Protein AF-A0A959P3D0-F1 (afdb_monomer)

Secondary structure (DSSP, 8-state):
--SSSSSSSSSHHHHHHHHHHHHHHHHHHHHHHHHHHHHHHHHHHHT--TTSPPSBS-TT-EEEESS-EEEEES--EEEEETTEEEEEEETTSHHHHHHTT-BTT-EEEETTEEEEEEEE-

pLDDT: mean 82.21, std 15.2, range [41.09, 95.0]

Nearest PDB structures (foldseek):
  4wqt-assembly3_Z  TM=6.869E-01  e=2.656E-02  Thermus thermophilus HB8
  8b5r-assembly1_P  TM=2.148E-01  e=8.770E+00  Homo sapiens

Solvent-accessible surface area (backbone atoms only — not comparable to full-atom values): 6973 Å² total; per-residue (Å²): 143,88,87,83,87,82,79,76,83,75,60,63,76,54,54,54,51,54,53,51,51,50,51,52,50,52,52,49,52,50,51,52,51,53,49,54,50,52,51,51,53,49,58,57,53,73,70,44,61,84,84,57,79,32,76,40,36,42,82,57,17,36,36,32,35,81,83,51,35,35,31,26,52,56,73,75,41,80,44,77,56,96,88,42,67,34,36,27,33,23,62,85,36,76,69,38,55,62,42,51,74,40,41,71,75,40,69,40,74,58,97,90,42,79,41,40,31,74,40,59,57

Foldseek 3Di:
DPPDPPPPPPPPVVVCVVVVVVVVVVVVVVVVVVVVVVVVLVVQVVPQDQPDFDQALDANKFWDWPVAIEHATDQPAWDQDPNHTYGDHHCPDPVNVQRGGDGQQDWGDDPNDIIGTHDMD

Sequence (121 aa):
MLDAVQSESKSTAGDKHETGRAMIHLEQEKLQKQLAEAQSILAELEQINPEHKLETAQKGAVVQTNRATFYIAVGLGKVNLNGTDIFVVSSQSPIAKQMLGKRLGESFNMNGTEYAITSIQ

Mean predicted aligned error: 11.02 Å

Radius of gyration: 25.44 Å; Cα contacts (8 Å, |Δi|>4): 166; chains: 1; bounding box: 48×46×76 Å

Structure (mmCIF, N/CA/C/O backbone):
data_AF-A0A959P3D0-F1
#
_entry.id   AF-A0A959P3D0-F1
#
loop_
_atom_site.group_PDB
_atom_site.id
_atom_site.type_symbol
_atom_site.label_atom_id
_atom_site.label_alt_id
_atom_site.label_comp_id
_atom_site.label_asym_id
_atom_site.label_entity_id
_atom_site.label_seq_id
_atom_site.pdbx_PDB_ins_code
_atom_site.Cartn_x
_atom_site.Cartn_y
_atom_site.Cartn_z
_atom_site.occupancy
_atom_site.B_iso_or_equiv
_atom_site.auth_seq_id
_atom_site.auth_comp_id
_atom_site.auth_asym_id
_atom_site.auth_atom_id
_atom_site.pdbx_PDB_model_num
ATOM 1 N N . MET A 1 1 ? 28.313 30.029 -59.219 1.00 45.28 1 MET A N 1
ATOM 2 C CA . MET A 1 1 ? 27.316 28.948 -59.367 1.00 45.28 1 MET A CA 1
ATOM 3 C C . MET A 1 1 ? 28.085 27.671 -59.664 1.00 45.28 1 MET A C 1
ATOM 5 O O . MET A 1 1 ? 28.260 27.399 -60.836 1.00 45.28 1 MET A O 1
ATOM 9 N N . LEU A 1 2 ? 28.653 27.003 -58.644 1.00 44.06 2 LEU A N 1
ATOM 10 C CA . LEU A 1 2 ? 29.226 25.637 -58.710 1.00 44.06 2 LEU A CA 1
ATOM 11 C C . LEU A 1 2 ? 29.885 25.202 -57.375 1.00 44.06 2 LEU A C 1
ATOM 13 O O . LEU A 1 2 ? 30.918 24.566 -57.399 1.00 44.06 2 LEU A O 1
ATOM 17 N N . ASP A 1 3 ? 29.306 25.497 -56.203 1.00 41.09 3 ASP A N 1
ATOM 18 C CA . ASP A 1 3 ? 29.881 25.016 -54.922 1.00 41.09 3 ASP A CA 1
ATOM 19 C C . ASP A 1 3 ? 28.803 24.714 -53.866 1.00 41.09 3 ASP A C 1
ATOM 21 O O . ASP A 1 3 ? 28.869 25.177 -52.732 1.00 41.09 3 ASP A O 1
ATOM 25 N N . ALA A 1 4 ? 27.745 23.979 -54.233 1.00 49.03 4 ALA A N 1
ATOM 26 C CA . ALA A 1 4 ? 26.712 23.594 -53.257 1.00 49.03 4 ALA A CA 1
ATOM 27 C C . ALA A 1 4 ? 25.983 22.266 -53.538 1.00 49.03 4 ALA A C 1
ATOM 29 O O . ALA A 1 4 ? 24.975 21.997 -52.902 1.00 49.03 4 ALA A O 1
ATOM 30 N N . VAL A 1 5 ? 26.442 21.425 -54.476 1.00 48.91 5 VAL A N 1
ATOM 31 C CA . VAL A 1 5 ? 25.683 20.212 -54.883 1.00 48.91 5 VAL A CA 1
ATOM 32 C C . VAL A 1 5 ? 26.514 18.926 -54.790 1.00 48.91 5 VAL A C 1
ATOM 34 O O . VAL A 1 5 ? 26.215 17.931 -55.436 1.00 48.91 5 VAL A O 1
ATOM 37 N N . GLN A 1 6 ? 27.571 18.902 -53.973 1.00 44.69 6 GLN A N 1
ATOM 38 C CA . GLN A 1 6 ? 28.367 17.676 -53.790 1.00 44.69 6 GLN A CA 1
ATOM 39 C C . GLN A 1 6 ? 28.553 17.251 -52.327 1.00 44.69 6 GLN A C 1
ATOM 41 O O . GLN A 1 6 ? 29.164 16.219 -52.053 1.00 44.69 6 GLN A O 1
ATO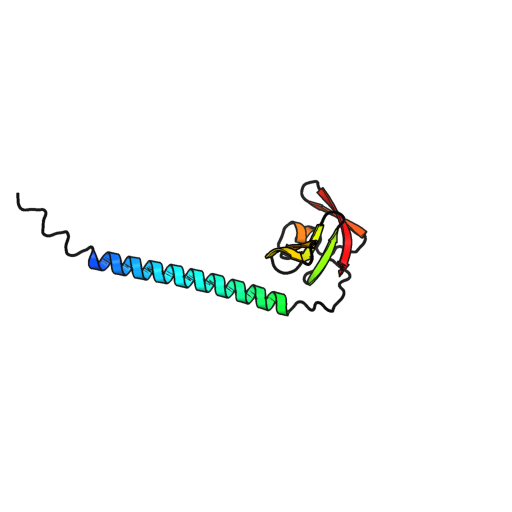M 46 N N . SER A 1 7 ? 27.934 17.983 -51.396 1.00 41.31 7 SER A N 1
ATOM 47 C CA . SER A 1 7 ? 28.087 17.793 -49.947 1.00 41.31 7 SER A CA 1
ATOM 48 C C . SER A 1 7 ? 26.813 17.316 -49.241 1.00 41.31 7 SER A C 1
ATOM 50 O O . SER A 1 7 ? 26.779 17.305 -48.020 1.00 41.31 7 SER A O 1
ATOM 52 N N . GLU A 1 8 ? 25.764 16.917 -49.967 1.00 45.66 8 GLU A N 1
ATOM 53 C CA . GLU A 1 8 ? 24.511 16.418 -49.360 1.00 45.66 8 GLU A CA 1
ATOM 54 C C . GLU A 1 8 ? 24.261 14.917 -49.576 1.00 45.66 8 GLU A C 1
ATOM 56 O O . GLU A 1 8 ? 23.280 14.373 -49.080 1.00 45.66 8 GLU A O 1
ATOM 61 N N . SER A 1 9 ? 25.165 14.194 -50.246 1.00 44.53 9 SER A N 1
ATOM 62 C CA . SER A 1 9 ? 24.969 12.758 -50.521 1.00 44.53 9 SER A CA 1
ATOM 63 C C . SER A 1 9 ? 25.834 11.810 -49.680 1.00 44.53 9 SER A C 1
ATOM 65 O O . SER A 1 9 ? 25.727 10.601 -49.860 1.00 44.53 9 SER A O 1
ATOM 67 N N . LYS A 1 10 ? 26.684 12.307 -48.763 1.00 47.38 10 LYS A N 1
ATOM 68 C CA . LYS A 1 10 ? 27.604 11.445 -47.984 1.00 47.38 10 LYS A CA 1
ATOM 69 C C . LYS A 1 10 ? 27.364 11.354 -46.475 1.00 47.38 10 LYS A C 1
ATOM 71 O O . LYS A 1 10 ? 27.823 10.381 -45.890 1.00 47.38 10 LYS A O 1
ATOM 76 N N . SER A 1 11 ? 26.620 12.272 -45.855 1.00 45.69 11 SER A N 1
ATOM 77 C CA . SER A 1 11 ? 26.434 12.256 -44.388 1.00 45.69 11 SER A CA 1
ATOM 78 C C . SER A 1 11 ? 25.041 11.846 -43.907 1.00 45.69 11 SER A C 1
ATOM 80 O O . SER A 1 11 ? 24.890 11.516 -42.740 1.00 45.69 11 SER A O 1
ATOM 82 N N . THR A 1 12 ? 24.022 11.785 -44.770 1.00 49.78 12 THR A N 1
ATOM 83 C CA . THR A 1 12 ? 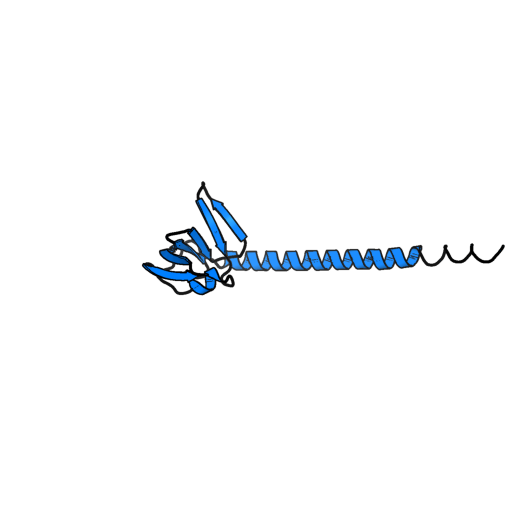22.633 11.545 -44.314 1.00 49.78 12 THR A CA 1
ATOM 84 C C . THR A 1 12 ? 22.284 10.055 -44.179 1.00 49.78 12 THR A C 1
ATOM 86 O O . THR A 1 12 ? 21.418 9.682 -43.389 1.00 49.78 12 THR A O 1
ATOM 89 N N . ALA A 1 13 ? 22.989 9.185 -44.912 1.00 50.94 13 ALA A N 1
ATOM 90 C CA . ALA A 1 13 ? 22.783 7.737 -44.874 1.00 50.94 13 ALA A CA 1
ATOM 91 C C . ALA A 1 13 ? 23.541 7.041 -43.725 1.00 50.94 13 ALA A C 1
ATOM 93 O O . ALA A 1 13 ? 23.126 5.972 -43.303 1.00 50.94 13 ALA A O 1
ATOM 94 N N . GLY A 1 14 ? 24.621 7.627 -43.193 1.00 51.75 14 GLY A N 1
ATOM 95 C CA . GLY A 1 14 ? 25.332 7.092 -42.018 1.00 51.75 14 GLY A CA 1
ATOM 96 C C . GLY A 1 14 ? 24.688 7.534 -40.700 1.00 51.75 14 GLY A C 1
ATOM 97 O O . GLY A 1 14 ? 24.337 6.704 -39.863 1.00 51.75 14 GLY A O 1
ATOM 98 N N . ASP A 1 15 ? 24.404 8.834 -40.585 1.00 54.47 15 ASP A N 1
ATOM 99 C CA . ASP A 1 15 ? 23.873 9.473 -39.372 1.00 54.47 15 ASP A CA 1
ATOM 100 C C . ASP A 1 15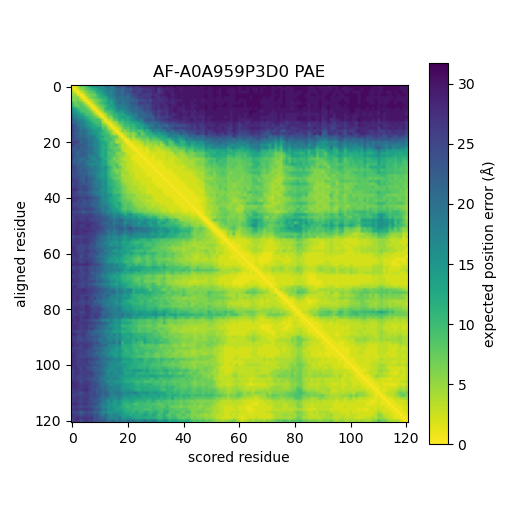 ? 22.451 8.991 -39.010 1.00 54.47 15 ASP A C 1
ATOM 102 O O . ASP A 1 15 ? 22.121 8.750 -37.845 1.00 54.47 15 ASP A O 1
ATOM 106 N N . LYS A 1 16 ? 21.618 8.702 -40.022 1.00 54.28 16 LYS A N 1
ATOM 107 C CA . LYS A 1 16 ? 20.277 8.121 -39.832 1.00 54.28 16 LYS A CA 1
ATOM 108 C C . LYS A 1 16 ? 20.317 6.679 -39.308 1.00 54.28 16 LYS A C 1
ATOM 110 O O . LYS A 1 16 ? 19.418 6.270 -38.572 1.00 54.28 16 LYS A O 1
ATOM 115 N N . HIS A 1 17 ? 21.340 5.906 -39.677 1.00 55.78 17 HIS A N 1
ATOM 116 C CA . HIS A 1 17 ? 21.497 4.521 -39.228 1.00 55.78 17 HIS A CA 1
ATOM 117 C C . HIS A 1 17 ? 22.091 4.451 -37.817 1.00 55.78 17 HIS A C 1
ATOM 119 O O . HIS A 1 17 ? 21.629 3.640 -37.015 1.00 55.78 17 HIS A O 1
ATOM 125 N N . GLU A 1 18 ? 23.043 5.319 -37.472 1.00 61.19 18 GLU A N 1
ATOM 126 C CA . GLU A 1 18 ? 23.577 5.414 -36.105 1.00 61.19 18 GLU A CA 1
ATOM 127 C C . GLU A 1 18 ? 22.523 5.927 -35.114 1.00 61.19 18 GLU A C 1
ATOM 129 O O . GLU A 1 18 ? 22.309 5.301 -34.074 1.00 61.19 18 GLU A O 1
ATOM 134 N N . THR A 1 19 ? 21.762 6.964 -35.479 1.00 65.38 19 THR A N 1
ATOM 135 C CA . THR A 1 19 ? 20.664 7.492 -34.648 1.00 65.38 19 THR A CA 1
ATOM 136 C C . THR A 1 19 ? 19.510 6.491 -34.514 1.00 65.38 19 THR A C 1
ATOM 138 O O . THR A 1 19 ? 18.947 6.322 -33.432 1.00 65.38 19 THR A O 1
ATOM 141 N N . GLY A 1 20 ? 19.173 5.766 -35.589 1.00 67.38 20 GLY A N 1
ATOM 142 C CA . GLY A 1 20 ? 18.159 4.706 -35.562 1.00 67.38 20 GLY A CA 1
ATOM 143 C C . GLY A 1 20 ? 18.555 3.518 -34.680 1.00 67.38 20 GLY A C 1
ATOM 144 O O . GLY A 1 20 ? 17.737 3.031 -33.902 1.00 67.38 20 GLY A O 1
ATOM 145 N N . ARG A 1 21 ? 19.822 3.082 -34.734 1.00 75.69 21 ARG A N 1
ATOM 146 C CA . ARG A 1 21 ? 20.342 2.031 -33.841 1.00 75.69 21 ARG A CA 1
ATOM 147 C C . ARG A 1 21 ? 20.376 2.497 -32.386 1.00 75.69 21 ARG A C 1
ATOM 149 O O . ARG A 1 21 ? 19.993 1.724 -31.514 1.00 75.69 21 ARG A O 1
ATOM 156 N N . ALA A 1 22 ? 20.769 3.745 -32.126 1.00 77.56 22 ALA A N 1
ATOM 157 C CA . ALA A 1 22 ? 20.757 4.321 -30.781 1.00 77.56 22 ALA A CA 1
ATOM 158 C C . ALA A 1 22 ? 19.336 4.396 -30.192 1.00 77.56 22 ALA A C 1
ATOM 160 O O . ALA A 1 22 ? 19.136 4.028 -29.037 1.00 77.56 22 ALA A O 1
ATOM 161 N N . MET A 1 23 ? 18.331 4.784 -30.987 1.00 76.56 23 MET A N 1
ATOM 162 C CA . MET A 1 23 ? 16.928 4.780 -30.552 1.00 76.56 23 MET A CA 1
ATOM 163 C C . MET A 1 23 ? 16.395 3.370 -30.264 1.00 76.56 23 MET A C 1
ATOM 165 O O . MET A 1 23 ? 15.693 3.184 -29.273 1.00 76.56 23 MET A O 1
ATOM 169 N N . ILE A 1 24 ? 16.751 2.367 -31.077 1.00 83.19 24 ILE A N 1
ATOM 170 C CA . ILE A 1 24 ? 16.381 0.964 -30.813 1.00 83.19 24 ILE A CA 1
ATOM 171 C C . IL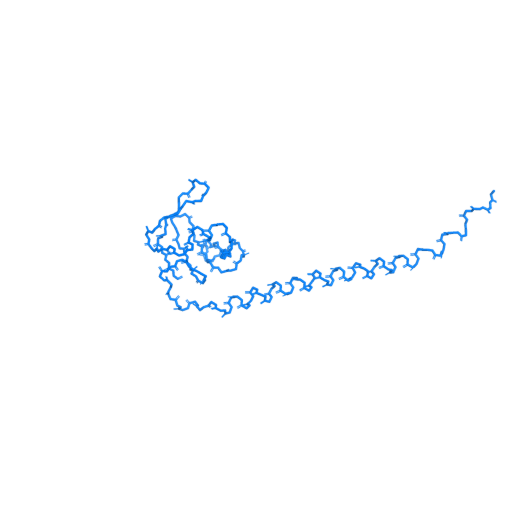E A 1 24 ? 17.028 0.467 -29.516 1.00 83.19 24 ILE A C 1
ATOM 173 O O . ILE A 1 24 ? 16.353 -0.179 -28.720 1.00 83.19 24 ILE A O 1
ATOM 177 N N . HIS A 1 25 ? 18.303 0.789 -29.276 1.00 84.31 25 HIS A N 1
ATOM 178 C CA . HIS A 1 25 ? 18.982 0.453 -28.022 1.00 84.31 25 HIS A CA 1
ATOM 179 C C . HIS A 1 25 ? 18.303 1.107 -26.810 1.00 84.31 25 HIS A C 1
ATOM 181 O O . HIS A 1 25 ? 18.032 0.412 -25.837 1.00 84.31 25 HIS A O 1
ATOM 187 N N . LEU A 1 26 ? 17.945 2.392 -26.893 1.00 86.94 26 LEU A N 1
ATOM 188 C CA . LEU A 1 26 ? 17.223 3.094 -25.826 1.00 86.94 26 LEU A CA 1
ATOM 189 C C . LEU A 1 26 ? 15.848 2.477 -25.546 1.00 86.94 26 LEU A C 1
ATOM 191 O O . LEU A 1 26 ? 15.480 2.289 -24.384 1.00 86.94 26 LEU A O 1
ATOM 195 N N . GLU A 1 27 ? 15.087 2.136 -26.589 1.00 87.62 27 GLU A N 1
ATOM 196 C CA . GLU A 1 27 ? 13.789 1.480 -26.410 1.00 87.62 27 GLU A CA 1
ATOM 197 C C . GLU A 1 27 ? 13.968 0.068 -25.837 1.00 87.62 27 GLU A C 1
ATOM 199 O O . GLU A 1 27 ? 13.216 -0.335 -24.952 1.00 87.62 27 GLU A O 1
ATOM 204 N N . GLN A 1 28 ? 15.007 -0.662 -26.251 1.00 90.25 28 GLN A N 1
ATOM 205 C CA . GLN A 1 28 ? 15.349 -1.962 -25.678 1.00 90.25 28 GLN A CA 1
ATOM 206 C C . GLN A 1 28 ? 15.727 -1.847 -24.193 1.00 90.25 28 GLN A C 1
ATOM 208 O O . GLN A 1 28 ? 15.222 -2.624 -23.387 1.00 90.25 28 GLN A O 1
ATOM 213 N N . GLU A 1 29 ? 16.552 -0.872 -23.804 1.00 91.31 29 GLU A N 1
ATOM 214 C CA . GLU A 1 29 ? 16.901 -0.612 -22.400 1.00 91.31 29 GLU A CA 1
ATOM 215 C C . GLU A 1 29 ? 15.668 -0.241 -21.568 1.00 91.31 29 GLU A C 1
ATOM 217 O O . GLU A 1 29 ? 15.508 -0.692 -20.433 1.00 91.31 29 GLU A O 1
ATOM 222 N N . LYS A 1 30 ? 14.762 0.563 -22.128 1.00 91.62 30 LYS A N 1
ATOM 223 C CA . LYS A 1 30 ? 13.498 0.932 -21.484 1.00 91.62 30 LYS A CA 1
ATOM 224 C C . LYS A 1 30 ? 12.591 -0.283 -21.284 1.00 91.62 30 LYS A C 1
ATOM 226 O O . LYS A 1 30 ? 12.070 -0.466 -20.185 1.00 91.62 30 LYS A O 1
ATOM 231 N N . LEU A 1 31 ? 12.441 -1.130 -22.302 1.00 91.00 31 LEU A N 1
ATOM 232 C CA . LEU A 1 31 ? 11.673 -2.375 -22.209 1.00 91.00 31 LEU A CA 1
ATOM 233 C C . LEU A 1 31 ? 12.295 -3.342 -21.195 1.00 91.00 31 LEU A C 1
ATOM 235 O O . LEU A 1 31 ? 11.577 -3.943 -20.402 1.00 91.00 31 LEU A O 1
ATOM 239 N N . GLN A 1 32 ? 13.625 -3.454 -21.165 1.00 92.88 32 GLN A N 1
ATOM 240 C CA . GLN A 1 32 ? 14.340 -4.256 -20.170 1.00 92.88 32 GLN A CA 1
ATOM 241 C C . GLN A 1 32 ? 14.102 -3.747 -18.745 1.00 92.88 32 GLN A C 1
ATOM 243 O O . GLN A 1 32 ? 13.853 -4.553 -17.851 1.00 92.88 32 GLN A O 1
ATOM 248 N N . LYS A 1 33 ? 14.119 -2.425 -18.529 1.00 92.00 33 LYS A N 1
ATOM 249 C CA . LYS A 1 33 ? 13.792 -1.825 -17.225 1.00 92.00 33 LYS A CA 1
ATOM 250 C C . LYS A 1 33 ? 12.360 -2.135 -16.800 1.00 92.00 33 LYS A C 1
ATOM 252 O O . LYS A 1 33 ? 12.152 -2.572 -15.674 1.00 92.00 33 LYS A O 1
ATOM 257 N N . GLN A 1 34 ? 11.393 -1.971 -17.702 1.00 88.31 34 GLN A N 1
ATOM 258 C CA . GLN A 1 34 ? 9.991 -2.293 -17.421 1.00 88.31 34 GLN A CA 1
ATOM 259 C C . GLN A 1 34 ? 9.793 -3.779 -17.103 1.00 88.31 34 GLN A C 1
ATOM 261 O O . GLN A 1 34 ? 9.066 -4.116 -16.172 1.00 88.31 34 GLN A O 1
ATOM 266 N N . LEU A 1 35 ? 10.466 -4.670 -17.837 1.00 90.50 35 LEU A N 1
ATOM 267 C CA . LEU A 1 35 ? 10.420 -6.107 -17.581 1.00 90.50 35 LEU A CA 1
ATOM 268 C C . LEU A 1 35 ? 11.000 -6.451 -16.204 1.00 90.50 35 LEU A C 1
ATOM 270 O O . LEU A 1 35 ? 10.375 -7.197 -15.455 1.00 90.50 35 LEU A O 1
ATOM 274 N N . ALA A 1 36 ? 12.161 -5.891 -15.859 1.00 90.88 36 ALA A N 1
ATOM 275 C CA . ALA A 1 36 ? 12.791 -6.111 -14.560 1.00 90.88 36 ALA A CA 1
ATOM 276 C C . ALA A 1 36 ? 11.910 -5.605 -13.404 1.00 90.88 36 ALA A C 1
ATOM 278 O O . ALA A 1 36 ? 11.783 -6.273 -12.378 1.00 90.88 36 ALA A O 1
ATOM 279 N N . GLU A 1 37 ? 11.258 -4.453 -13.579 1.00 87.12 37 GLU A N 1
ATOM 280 C CA . GLU A 1 37 ? 10.312 -3.912 -12.601 1.00 87.12 37 GLU A CA 1
ATOM 281 C C . GLU A 1 37 ? 9.089 -4.825 -12.436 1.00 87.12 37 GLU A C 1
ATOM 283 O O . GLU A 1 37 ? 8.735 -5.180 -11.312 1.00 87.12 37 GLU A O 1
ATOM 288 N N . ALA A 1 38 ? 8.501 -5.293 -13.540 1.00 84.94 38 ALA A N 1
ATOM 289 C CA . ALA A 1 38 ? 7.376 -6.226 -13.512 1.00 84.94 38 ALA A CA 1
ATOM 290 C C . ALA A 1 38 ? 7.737 -7.564 -12.842 1.00 84.94 38 ALA A C 1
ATOM 292 O O . ALA A 1 38 ? 6.949 -8.092 -12.058 1.00 84.94 38 ALA A O 1
ATOM 293 N N . GLN A 1 39 ? 8.934 -8.096 -13.103 1.00 88.50 39 GLN A N 1
ATOM 294 C CA . GLN A 1 39 ? 9.436 -9.308 -12.448 1.00 88.50 39 GLN A CA 1
ATOM 295 C C . GLN A 1 39 ? 9.631 -9.109 -10.941 1.00 88.50 39 GLN A C 1
ATOM 297 O O . GLN A 1 39 ? 9.281 -9.990 -10.160 1.00 88.50 39 GLN A O 1
ATOM 302 N N . SER A 1 40 ? 10.142 -7.947 -10.528 1.00 85.56 40 SER A N 1
ATOM 303 C CA . SER A 1 40 ? 10.288 -7.597 -9.112 1.00 85.56 40 SER A CA 1
ATOM 304 C C . SER A 1 40 ? 8.929 -7.515 -8.410 1.00 85.56 40 SER A C 1
ATOM 306 O O . SER A 1 40 ? 8.741 -8.111 -7.353 1.00 85.56 40 SER A O 1
ATOM 308 N N . ILE A 1 41 ? 7.951 -6.850 -9.036 1.00 84.50 41 ILE A N 1
ATOM 309 C CA . ILE A 1 41 ? 6.562 -6.762 -8.556 1.00 84.50 41 ILE A CA 1
ATOM 310 C C . ILE A 1 41 ? 5.945 -8.159 -8.408 1.00 84.50 41 ILE A C 1
ATOM 312 O O . ILE A 1 41 ? 5.307 -8.438 -7.395 1.00 84.50 41 ILE A O 1
ATOM 316 N N . LEU A 1 42 ? 6.143 -9.045 -9.391 1.00 84.69 42 LEU A N 1
ATOM 317 C CA . LEU A 1 42 ? 5.627 -10.414 -9.346 1.00 84.69 42 LEU A CA 1
ATOM 318 C C . LEU A 1 42 ? 6.242 -11.210 -8.189 1.00 84.69 42 LEU A C 1
ATOM 320 O O . LEU A 1 42 ? 5.505 -11.760 -7.378 1.00 84.69 42 LEU A O 1
ATOM 324 N N . ALA A 1 43 ? 7.571 -11.205 -8.065 1.00 85.00 43 ALA A N 1
ATOM 325 C CA . ALA A 1 43 ? 8.269 -11.888 -6.976 1.00 85.00 43 ALA A CA 1
ATOM 326 C C . ALA A 1 43 ? 7.848 -11.355 -5.596 1.00 85.00 43 ALA A C 1
ATOM 328 O O . ALA A 1 43 ? 7.829 -12.086 -4.606 1.00 85.00 43 ALA A O 1
ATOM 329 N N . GLU A 1 44 ? 7.510 -10.068 -5.521 1.00 82.50 44 GLU A N 1
ATOM 330 C CA . GLU A 1 44 ? 7.029 -9.430 -4.308 1.00 82.50 44 GLU A CA 1
ATOM 331 C C . GLU A 1 44 ? 5.613 -9.881 -3.923 1.00 82.50 44 GLU A C 1
ATOM 333 O O . GLU A 1 44 ? 5.339 -10.103 -2.743 1.00 82.50 44 GLU A O 1
ATOM 338 N N . LEU A 1 45 ? 4.735 -10.047 -4.915 1.00 81.19 45 LEU A N 1
ATOM 339 C CA . LEU A 1 45 ? 3.383 -10.577 -4.744 1.00 81.19 45 LEU A CA 1
ATOM 340 C C . LEU A 1 45 ? 3.386 -12.062 -4.372 1.00 81.19 45 LEU A C 1
ATOM 342 O O . LEU A 1 45 ? 2.614 -12.462 -3.509 1.00 81.19 45 LEU A O 1
ATOM 346 N N . GLU A 1 46 ? 4.267 -12.865 -4.971 1.00 83.38 46 GLU A N 1
ATOM 347 C CA . GLU A 1 46 ? 4.388 -14.303 -4.684 1.00 83.38 46 GLU A CA 1
ATOM 348 C C . GLU A 1 46 ? 4.834 -14.598 -3.245 1.00 83.38 46 GLU A C 1
ATOM 350 O O . GLU A 1 46 ? 4.549 -15.667 -2.713 1.00 83.38 46 GLU A O 1
ATOM 355 N N . GLN A 1 47 ? 5.510 -13.651 -2.589 1.00 80.69 47 GLN A N 1
ATOM 356 C CA . GLN A 1 47 ? 5.892 -13.777 -1.178 1.00 80.69 47 GLN A CA 1
ATOM 357 C C . GLN A 1 47 ? 4.745 -13.476 -0.207 1.00 80.69 47 GLN A C 1
ATOM 359 O O . GLN A 1 47 ? 4.865 -13.751 0.989 1.00 80.69 47 GLN A O 1
ATOM 364 N N . ILE A 1 48 ? 3.652 -12.878 -0.683 1.00 80.25 48 ILE A N 1
ATOM 365 C CA . ILE A 1 48 ? 2.507 -12.538 0.156 1.00 80.25 48 ILE A CA 1
ATOM 366 C C . ILE A 1 48 ? 1.592 -13.758 0.237 1.00 80.25 48 ILE A C 1
ATOM 368 O O . ILE A 1 48 ? 0.977 -14.150 -0.749 1.00 80.25 48 ILE A O 1
ATOM 372 N N . ASN A 1 49 ? 1.461 -14.323 1.438 1.00 75.75 49 ASN A N 1
ATOM 373 C CA . ASN A 1 49 ? 0.487 -15.374 1.718 1.00 75.75 49 ASN A CA 1
ATOM 374 C C . ASN A 1 49 ? -0.850 -14.746 2.145 1.00 75.75 49 ASN A C 1
ATOM 376 O O . ASN A 1 49 ? -0.951 -14.294 3.287 1.00 75.75 49 ASN A O 1
ATOM 380 N N . PRO A 1 50 ? -1.892 -14.747 1.289 1.00 72.00 50 PRO A N 1
ATOM 381 C CA . PRO A 1 50 ? -3.181 -14.122 1.600 1.00 72.00 50 PRO A CA 1
ATOM 382 C C . PRO A 1 50 ? -3.986 -14.876 2.672 1.00 72.00 50 PRO A C 1
ATOM 384 O O . PRO A 1 50 ? -4.984 -14.365 3.168 1.00 72.00 50 PRO A O 1
ATOM 387 N N . GLU A 1 51 ? -3.584 -16.100 3.023 1.00 73.31 51 GLU A N 1
ATOM 388 C CA . GLU A 1 51 ? -4.262 -16.911 4.043 1.00 73.31 51 GLU A CA 1
ATOM 389 C C . GLU A 1 51 ? -3.823 -16.571 5.475 1.00 73.31 51 GLU A C 1
ATOM 391 O O . GLU A 1 51 ? -4.498 -16.936 6.441 1.00 73.31 51 GLU A O 1
ATOM 396 N N . HIS A 1 52 ? -2.700 -15.866 5.638 1.00 76.50 52 HIS A N 1
ATOM 397 C CA . HIS A 1 52 ? -2.230 -15.439 6.949 1.00 76.50 52 HIS A CA 1
ATOM 398 C C . HIS A 1 52 ? -2.961 -14.176 7.385 1.00 76.50 52 HIS A C 1
ATOM 400 O O . HIS A 1 52 ? -2.778 -13.118 6.796 1.00 76.50 52 HIS A O 1
ATOM 406 N N . LYS A 1 53 ? -3.728 -14.279 8.474 1.00 75.56 53 LYS A N 1
ATOM 407 C CA . LYS A 1 53 ? -4.295 -13.103 9.136 1.00 75.56 53 LYS A CA 1
ATOM 408 C C . LYS A 1 53 ? -3.186 -12.307 9.800 1.00 75.56 53 LYS A C 1
ATOM 410 O O . LYS A 1 53 ? -2.466 -12.833 10.652 1.00 75.56 53 LYS A O 1
ATOM 415 N N . LEU A 1 54 ? -3.077 -11.040 9.433 1.00 84.50 54 LEU A N 1
ATOM 416 C CA . LEU A 1 54 ? -2.061 -10.148 9.976 1.00 84.50 54 LEU A CA 1
ATOM 417 C C . LEU A 1 54 ? -2.674 -9.314 11.110 1.00 84.50 54 LEU A C 1
ATOM 419 O O . LEU A 1 54 ? -3.710 -8.680 10.953 1.00 84.50 54 LEU A O 1
ATOM 423 N N . GLU A 1 55 ? -2.037 -9.312 12.282 1.00 84.69 55 GLU A N 1
ATOM 424 C CA . GLU A 1 55 ? -2.502 -8.522 13.441 1.00 84.69 55 GLU A CA 1
ATOM 425 C C . GLU A 1 55 ? -2.061 -7.052 13.376 1.00 84.69 55 GLU A C 1
ATOM 427 O O . GLU A 1 55 ? -2.570 -6.192 14.100 1.00 84.69 55 GLU A O 1
ATOM 432 N N . THR A 1 56 ? -1.075 -6.767 12.528 1.00 89.19 56 THR A N 1
ATOM 433 C CA . THR A 1 56 ? -0.478 -5.450 12.333 1.00 89.19 56 THR A CA 1
ATOM 434 C C . THR A 1 56 ? -0.514 -5.077 10.861 1.00 89.19 56 THR A C 1
ATOM 436 O O . THR A 1 56 ? -0.428 -5.930 9.976 1.00 89.19 56 THR A O 1
ATOM 439 N N . ALA A 1 57 ? -0.608 -3.779 10.592 1.00 90.88 57 ALA A N 1
ATOM 440 C CA . ALA A 1 57 ? -0.506 -3.230 9.254 1.00 90.88 57 ALA A CA 1
ATOM 441 C C . ALA A 1 57 ? 0.922 -3.453 8.738 1.00 90.88 57 ALA A C 1
ATOM 443 O O . ALA A 1 57 ? 1.870 -2.787 9.153 1.00 90.88 57 ALA A O 1
ATOM 444 N N . GLN A 1 58 ? 1.087 -4.426 7.852 1.00 90.00 58 GLN A N 1
ATOM 445 C CA . GLN A 1 58 ? 2.365 -4.796 7.255 1.00 90.00 58 GLN A CA 1
ATOM 446 C C . GLN A 1 58 ? 2.170 -5.207 5.799 1.00 90.00 58 GLN A C 1
ATOM 448 O O . GLN A 1 58 ? 1.050 -5.243 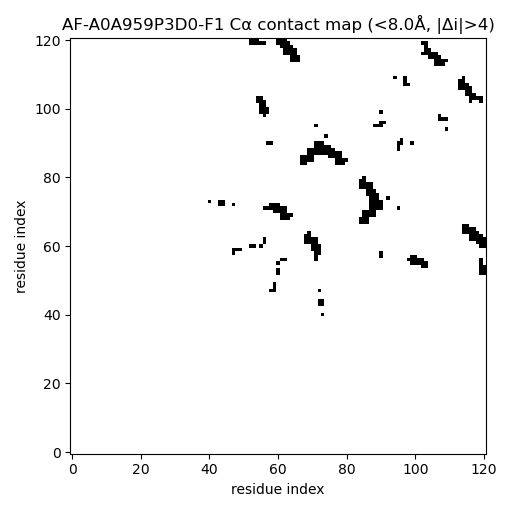5.296 1.00 90.00 58 GLN A O 1
ATOM 453 N N . LYS A 1 59 ? 3.267 -5.497 5.103 1.00 88.56 59 LYS A N 1
ATOM 454 C CA . LYS A 1 59 ? 3.205 -5.972 3.721 1.00 88.56 59 LYS A CA 1
ATOM 455 C C . LYS A 1 59 ? 2.389 -7.268 3.641 1.00 88.56 59 LYS A C 1
ATOM 457 O O . LYS A 1 59 ? 2.630 -8.189 4.413 1.00 88.56 59 LYS A O 1
ATOM 462 N N . GLY A 1 60 ? 1.438 -7.309 2.719 1.00 87.25 60 GLY A N 1
ATOM 463 C CA . GLY A 1 60 ? 0.435 -8.357 2.576 1.00 87.25 60 GLY A CA 1
ATOM 464 C C . GLY A 1 60 ? -0.876 -8.098 3.317 1.00 87.25 60 GLY A C 1
ATOM 465 O O . GLY A 1 60 ? -1.833 -8.816 3.058 1.00 87.25 60 GLY A O 1
ATOM 466 N N . ALA A 1 61 ? -0.957 -7.079 4.181 1.00 90.38 61 ALA A N 1
ATOM 467 C CA . ALA A 1 61 ? -2.177 -6.780 4.926 1.00 90.38 61 ALA A CA 1
ATOM 468 C C . ALA A 1 61 ? -3.147 -5.904 4.130 1.00 90.38 61 ALA A C 1
ATOM 470 O O . ALA A 1 61 ? -2.756 -4.909 3.501 1.00 90.38 61 ALA A O 1
ATOM 471 N N . VAL A 1 62 ? -4.433 -6.222 4.247 1.00 91.50 62 VAL A N 1
ATOM 472 C CA . VAL A 1 62 ? -5.538 -5.333 3.898 1.00 91.50 62 VAL A CA 1
ATOM 473 C C . VAL A 1 62 ? -5.924 -4.553 5.152 1.00 91.50 62 VAL A C 1
ATOM 475 O O . VAL A 1 62 ? -6.477 -5.087 6.109 1.00 91.50 62 VAL A O 1
ATOM 478 N N . VAL A 1 63 ? -5.627 -3.259 5.148 1.00 93.31 63 VAL A N 1
ATOM 479 C CA . VAL A 1 63 ? -5.918 -2.330 6.238 1.00 93.31 63 VAL A CA 1
ATOM 480 C C . VAL A 1 63 ? -7.150 -1.518 5.874 1.00 93.31 63 VAL A C 1
ATOM 482 O O . VAL A 1 63 ? -7.118 -0.654 4.994 1.00 93.31 63 VAL A O 1
ATOM 485 N N . GLN A 1 64 ? -8.248 -1.764 6.575 1.00 93.50 64 GLN A N 1
ATOM 486 C CA . GLN A 1 64 ? -9.451 -0.960 6.449 1.00 93.50 64 GLN A CA 1
ATOM 487 C C . GLN A 1 64 ? -9.398 0.196 7.443 1.00 93.50 64 GLN A C 1
ATOM 489 O O . GLN A 1 64 ? -9.131 0.008 8.632 1.00 93.50 64 GLN A O 1
ATOM 494 N N . THR A 1 65 ? -9.647 1.406 6.950 1.00 93.94 65 THR A N 1
ATOM 495 C CA . THR A 1 65 ? -9.759 2.601 7.787 1.00 93.94 65 THR A CA 1
ATOM 496 C C . THR A 1 65 ? -11.158 3.192 7.699 1.00 93.94 65 THR A C 1
ATOM 498 O O . THR A 1 65 ? -11.943 2.856 6.813 1.00 93.94 65 THR A O 1
ATOM 501 N N . ASN A 1 66 ? -11.455 4.146 8.577 1.00 93.38 66 ASN A N 1
ATOM 502 C CA . ASN A 1 66 ? -12.687 4.937 8.537 1.00 93.38 66 ASN A CA 1
ATOM 503 C C . ASN A 1 66 ? -12.895 5.748 7.240 1.00 93.38 66 ASN A C 1
ATOM 505 O O . ASN A 1 66 ? -13.993 6.255 7.026 1.00 93.38 66 ASN A O 1
ATOM 509 N N . ARG A 1 67 ? -11.864 5.923 6.401 1.00 90.56 67 ARG A N 1
ATOM 510 C CA . ARG A 1 67 ? -11.945 6.727 5.167 1.00 90.56 67 ARG A CA 1
ATOM 511 C C . ARG A 1 67 ? -11.732 5.930 3.887 1.00 90.56 67 ARG A C 1
ATOM 513 O O . ARG A 1 67 ? -12.313 6.277 2.865 1.00 90.56 67 ARG A O 1
ATOM 520 N N . ALA A 1 68 ? -10.873 4.917 3.922 1.00 92.19 68 ALA A N 1
ATOM 521 C CA . ALA A 1 68 ? -10.510 4.126 2.752 1.00 92.19 68 ALA A CA 1
ATOM 522 C C . ALA A 1 68 ? -9.948 2.753 3.141 1.00 92.19 68 ALA A C 1
ATOM 524 O O . ALA A 1 68 ? -9.447 2.560 4.253 1.00 92.19 68 ALA A O 1
ATOM 525 N N . THR A 1 69 ? -9.990 1.818 2.197 1.00 93.81 69 THR A N 1
ATOM 526 C CA . THR A 1 69 ? -9.355 0.503 2.322 1.00 93.81 69 THR A CA 1
ATOM 527 C C . THR A 1 69 ? -8.013 0.521 1.606 1.00 93.81 69 THR A C 1
ATOM 529 O O . THR A 1 69 ? -7.935 0.921 0.443 1.00 93.81 69 THR A O 1
ATOM 532 N N . PHE A 1 70 ? -6.962 0.076 2.285 1.00 93.44 70 PHE A N 1
ATOM 533 C CA . PHE A 1 70 ? -5.605 0.005 1.760 1.00 93.44 70 PHE A CA 1
ATOM 534 C C . PHE A 1 70 ? -5.144 -1.443 1.704 1.00 93.44 70 PHE A C 1
ATOM 536 O O . PHE A 1 70 ? -5.374 -2.201 2.636 1.00 93.44 70 PHE A O 1
ATOM 543 N N . TYR A 1 71 ? -4.456 -1.818 0.636 1.00 92.94 71 TYR A N 1
ATOM 544 C CA . TYR A 1 71 ? -3.743 -3.083 0.552 1.00 92.94 71 TYR A CA 1
ATOM 545 C C . TYR A 1 71 ? -2.254 -2.782 0.434 1.00 92.94 71 TYR A C 1
ATOM 547 O O . TYR A 1 71 ? -1.822 -2.163 -0.541 1.00 92.94 71 TYR A O 1
ATOM 555 N N . ILE A 1 72 ? -1.478 -3.154 1.452 1.00 91.38 72 ILE A N 1
ATOM 556 C CA . ILE A 1 72 ? -0.042 -2.873 1.493 1.00 91.38 72 ILE A CA 1
ATOM 557 C C . ILE A 1 72 ? 0.674 -3.988 0.737 1.00 91.38 72 ILE A C 1
ATOM 559 O O . ILE A 1 72 ? 1.028 -5.008 1.312 1.00 91.38 72 ILE A O 1
ATOM 563 N N . ALA A 1 73 ? 0.906 -3.808 -0.552 1.00 89.19 73 ALA A N 1
ATOM 564 C CA . ALA A 1 73 ? 1.628 -4.775 -1.367 1.00 89.19 73 ALA A CA 1
ATOM 565 C C . ALA A 1 73 ? 2.524 -4.020 -2.344 1.00 89.19 73 ALA A C 1
ATOM 567 O O . ALA A 1 73 ? 3.544 -3.456 -1.947 1.00 89.19 73 ALA A O 1
ATOM 568 N N . VAL A 1 74 ? 2.096 -3.957 -3.598 1.00 84.88 74 VAL A N 1
ATOM 569 C CA . VAL A 1 74 ? 2.750 -3.238 -4.688 1.00 84.88 74 VAL A CA 1
ATOM 570 C C . VAL A 1 74 ? 2.014 -1.923 -4.955 1.00 84.88 74 VAL A C 1
ATOM 572 O O . VAL A 1 74 ? 0.843 -1.766 -4.620 1.00 84.88 74 VAL A O 1
ATOM 575 N N . GLY A 1 75 ? 2.694 -0.935 -5.532 1.00 86.19 75 GLY A N 1
ATOM 576 C CA . GLY A 1 75 ? 2.107 0.381 -5.808 1.00 86.19 75 GLY A CA 1
ATOM 577 C C . GLY A 1 75 ? 1.239 0.402 -7.068 1.00 86.19 75 GLY A C 1
ATOM 578 O O . GLY A 1 75 ? 1.601 1.081 -8.021 1.00 86.19 75 GLY A O 1
ATOM 579 N N . LEU A 1 76 ? 0.117 -0.328 -7.092 1.00 84.62 76 LEU A N 1
ATOM 580 C CA . LEU A 1 76 ? -0.792 -0.369 -8.255 1.00 84.62 76 LEU A CA 1
ATOM 581 C C . LEU A 1 76 ? -1.821 0.772 -8.270 1.00 84.62 76 LEU A C 1
ATOM 583 O O . LEU A 1 76 ? -2.485 0.995 -9.280 1.00 84.62 76 LEU A O 1
ATOM 587 N N . GLY A 1 77 ? -1.956 1.513 -7.169 1.00 88.25 77 GLY A N 1
ATOM 588 C CA . GLY A 1 77 ? -2.905 2.615 -7.057 1.00 88.25 77 GLY A CA 1
ATOM 589 C C . GLY A 1 77 ? -4.314 2.132 -6.719 1.00 88.25 77 GLY A C 1
ATOM 590 O O . GLY A 1 77 ? -4.498 1.219 -5.920 1.00 88.25 77 GLY A O 1
ATOM 591 N N . LYS A 1 78 ? -5.333 2.794 -7.267 1.00 92.06 78 LYS A N 1
ATOM 592 C CA . LYS A 1 78 ? -6.736 2.517 -6.939 1.00 92.06 78 LYS A CA 1
ATOM 593 C C . LYS A 1 78 ? -7.279 1.373 -7.800 1.00 92.06 78 LYS A C 1
ATOM 595 O O . LYS A 1 78 ? -7.334 1.497 -9.019 1.00 92.06 78 LYS A O 1
ATOM 600 N N . VAL A 1 79 ? -7.744 0.308 -7.157 1.00 91.25 79 VAL A N 1
ATOM 601 C CA . VAL A 1 79 ? -8.394 -0.850 -7.779 1.00 91.25 79 VAL A CA 1
ATOM 602 C C . VAL A 1 79 ? -9.833 -0.925 -7.287 1.00 91.25 79 VAL A C 1
ATOM 604 O O . VAL A 1 79 ? -10.085 -0.819 -6.090 1.00 91.25 79 VAL A O 1
ATOM 607 N N . ASN A 1 80 ? -10.786 -1.112 -8.198 1.00 91.00 80 ASN A N 1
ATOM 608 C CA . ASN A 1 80 ? -12.171 -1.367 -7.822 1.00 91.00 80 ASN A CA 1
ATOM 609 C C . ASN A 1 80 ? -12.427 -2.879 -7.820 1.00 91.00 80 ASN A C 1
ATOM 611 O O . ASN A 1 80 ? -12.285 -3.539 -8.848 1.00 91.00 80 ASN A O 1
ATOM 615 N N . LEU A 1 81 ? -12.788 -3.418 -6.659 1.00 85.31 81 LEU A N 1
ATOM 616 C CA . LEU A 1 81 ? -13.122 -4.823 -6.452 1.00 85.31 81 LEU A CA 1
ATOM 617 C C . LEU A 1 81 ? -14.569 -4.903 -5.977 1.00 85.31 81 LEU A C 1
ATOM 619 O O . LEU A 1 81 ? -14.892 -4.467 -4.874 1.00 85.31 81 LEU A O 1
ATOM 623 N N . ASN A 1 82 ? -15.452 -5.444 -6.820 1.00 85.00 82 ASN A N 1
ATOM 624 C CA . ASN A 1 82 ? -16.879 -5.615 -6.522 1.00 85.00 82 ASN A CA 1
ATOM 625 C C . ASN A 1 82 ? -17.564 -4.324 -6.030 1.00 85.00 82 ASN A C 1
ATOM 627 O O . ASN A 1 82 ? -18.345 -4.347 -5.081 1.00 85.00 82 ASN A O 1
ATOM 631 N N . GLY A 1 83 ? -17.236 -3.179 -6.639 1.00 86.12 83 GLY A N 1
ATOM 632 C CA . GLY A 1 83 ? -17.782 -1.877 -6.247 1.00 86.12 83 GLY A CA 1
ATOM 633 C C . GLY A 1 83 ? -17.103 -1.240 -5.032 1.00 86.12 83 GLY A C 1
ATOM 634 O O . GLY A 1 83 ? -17.441 -0.113 -4.682 1.00 86.12 83 GLY A O 1
ATOM 635 N N . THR A 1 84 ? -16.123 -1.908 -4.419 1.00 86.00 84 THR A N 1
ATOM 636 C CA . THR A 1 84 ? -15.314 -1.356 -3.328 1.00 86.00 84 THR A CA 1
ATOM 637 C C . THR A 1 84 ? -13.990 -0.844 -3.867 1.00 86.00 84 THR A C 1
ATOM 639 O O . THR A 1 84 ? -13.243 -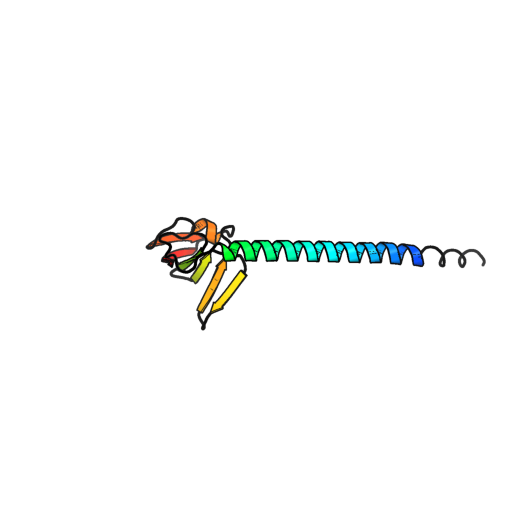1.564 -4.528 1.00 86.00 84 THR A O 1
ATOM 642 N N . ASP A 1 85 ? -13.685 0.408 -3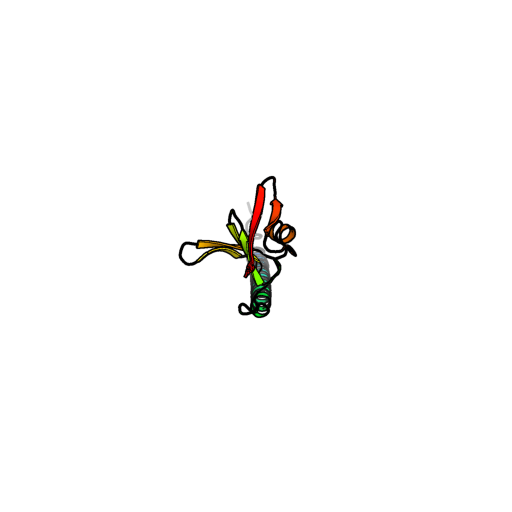.555 1.00 92.25 85 ASP A N 1
ATOM 643 C CA . ASP A 1 85 ? -12.413 1.019 -3.903 1.00 92.25 85 ASP A CA 1
ATOM 644 C C . ASP A 1 85 ? -11.323 0.615 -2.902 1.00 92.25 85 ASP A C 1
ATOM 646 O O . ASP A 1 85 ? -11.416 0.904 -1.707 1.00 92.25 85 ASP A O 1
ATOM 650 N N . ILE A 1 86 ? -10.276 -0.036 -3.405 1.00 93.44 86 ILE A N 1
ATOM 651 C CA . ILE A 1 86 ? -9.119 -0.492 -2.637 1.00 93.44 86 ILE A CA 1
ATOM 652 C C . ILE A 1 86 ? -7.870 0.198 -3.176 1.00 93.44 86 ILE A C 1
ATOM 654 O O . ILE A 1 86 ? -7.566 0.144 -4.367 1.00 93.44 86 ILE A O 1
ATOM 658 N N . PHE A 1 87 ? -7.124 0.849 -2.293 1.00 93.31 87 PHE A N 1
ATOM 659 C CA . PHE A 1 87 ? -5.859 1.486 -2.630 1.00 93.31 87 PHE A CA 1
ATOM 660 C C . PHE A 1 87 ? -4.712 0.509 -2.397 1.00 93.31 87 PHE A C 1
ATOM 662 O O . PHE A 1 87 ? -4.299 0.271 -1.265 1.00 93.31 87 PHE A O 1
ATOM 669 N N . VAL A 1 88 ? -4.192 -0.048 -3.482 1.00 92.88 88 VAL A N 1
ATOM 670 C CA . VAL A 1 88 ? -3.033 -0.935 -3.483 1.00 92.88 88 VAL A CA 1
ATOM 671 C C . VAL A 1 88 ? -1.776 -0.068 -3.473 1.00 92.88 88 VAL A C 1
ATOM 673 O O . VAL A 1 88 ? -1.437 0.598 -4.456 1.00 92.88 88 VAL A O 1
ATOM 676 N N . VAL A 1 89 ? -1.130 -0.008 -2.313 1.00 93.12 89 VAL A N 1
ATOM 677 C CA . VAL A 1 89 ? 0.006 0.874 -2.040 1.00 93.12 89 VAL A CA 1
ATOM 678 C C . VAL A 1 89 ? 1.245 0.054 -1.726 1.00 93.12 89 VAL A C 1
ATOM 680 O O . VAL A 1 89 ? 1.175 -0.980 -1.065 1.00 93.12 89 VAL A O 1
ATOM 683 N N . SER A 1 90 ? 2.405 0.543 -2.159 1.00 90.44 90 SER A N 1
ATOM 684 C CA . SER A 1 90 ? 3.674 -0.050 -1.746 1.00 90.44 90 SER A CA 1
ATOM 685 C C . SER A 1 90 ? 3.973 0.285 -0.289 1.00 90.44 90 SER A C 1
ATOM 687 O O . SER A 1 90 ? 3.628 1.370 0.186 1.00 90.44 90 SER A O 1
ATOM 689 N N . SER A 1 91 ? 4.713 -0.584 0.399 1.00 87.19 91 SER A N 1
ATOM 690 C CA . SER A 1 91 ? 5.243 -0.311 1.748 1.00 87.19 91 SER A CA 1
ATOM 691 C C . SER A 1 91 ? 6.079 0.978 1.823 1.00 87.19 91 SER A C 1
ATOM 693 O O . SER A 1 91 ? 6.199 1.591 2.881 1.00 87.19 91 SER A O 1
ATOM 695 N N . GLN A 1 92 ? 6.617 1.429 0.688 1.00 86.88 92 GLN A N 1
ATOM 696 C CA . GLN A 1 92 ? 7.416 2.648 0.577 1.00 86.88 92 GLN A CA 1
ATOM 697 C C . GLN A 1 92 ? 6.587 3.932 0.442 1.00 86.88 92 GLN A C 1
ATOM 699 O O . GLN A 1 92 ? 7.140 5.030 0.574 1.00 86.88 92 GLN A O 1
ATOM 704 N N . SER A 1 93 ? 5.281 3.813 0.197 1.00 89.81 93 SER A N 1
ATOM 705 C CA . SER A 1 93 ? 4.382 4.954 0.030 1.00 89.81 93 SER A CA 1
ATOM 706 C C . SER A 1 93 ? 4.243 5.749 1.337 1.00 89.81 93 SER A C 1
ATOM 708 O O . SER A 1 93 ? 4.217 5.143 2.410 1.00 89.81 93 SER A O 1
ATOM 710 N N . PRO A 1 94 ? 4.096 7.090 1.295 1.00 90.31 94 PRO A N 1
ATOM 711 C CA . PRO A 1 94 ? 3.996 7.914 2.504 1.00 90.31 94 PRO A CA 1
ATOM 712 C C . PRO A 1 94 ? 2.887 7.456 3.454 1.00 90.31 94 PRO A C 1
ATOM 714 O O . PRO A 1 94 ? 3.108 7.346 4.654 1.00 90.31 94 PRO A O 1
ATOM 717 N N . ILE A 1 95 ? 1.718 7.115 2.906 1.00 91.12 95 ILE A N 1
ATOM 718 C CA . ILE A 1 95 ? 0.588 6.632 3.703 1.00 91.12 95 ILE A CA 1
ATOM 719 C C . ILE A 1 95 ? 0.865 5.264 4.328 1.00 91.12 95 ILE A C 1
ATOM 721 O O . ILE A 1 95 ? 0.538 5.045 5.491 1.00 91.12 95 ILE A O 1
ATOM 725 N N . ALA A 1 96 ? 1.519 4.369 3.580 1.00 91.50 96 ALA A N 1
ATOM 726 C CA . ALA A 1 96 ? 1.891 3.047 4.063 1.00 91.50 96 ALA A CA 1
ATOM 727 C C . ALA A 1 96 ? 2.866 3.176 5.237 1.00 91.50 96 ALA A C 1
ATOM 729 O O . ALA A 1 96 ? 2.636 2.592 6.287 1.00 91.50 96 ALA A O 1
ATOM 730 N N . LYS A 1 97 ? 3.883 4.037 5.124 1.00 91.94 97 LYS A N 1
ATOM 731 C CA . LYS A 1 97 ? 4.843 4.300 6.209 1.00 91.94 97 LYS A CA 1
ATOM 732 C C . LYS A 1 97 ? 4.187 4.760 7.511 1.00 91.94 97 LYS A C 1
ATOM 734 O O . LYS A 1 97 ? 4.647 4.362 8.572 1.00 91.94 97 LYS A O 1
ATOM 739 N N . GLN A 1 98 ? 3.109 5.543 7.436 1.00 92.31 98 GLN A N 1
ATOM 740 C CA . GLN A 1 98 ? 2.388 6.013 8.625 1.00 92.31 98 GLN A CA 1
ATOM 741 C C . GLN A 1 98 ? 1.516 4.935 9.279 1.00 92.31 98 GLN A C 1
ATOM 743 O O . GLN A 1 98 ? 1.266 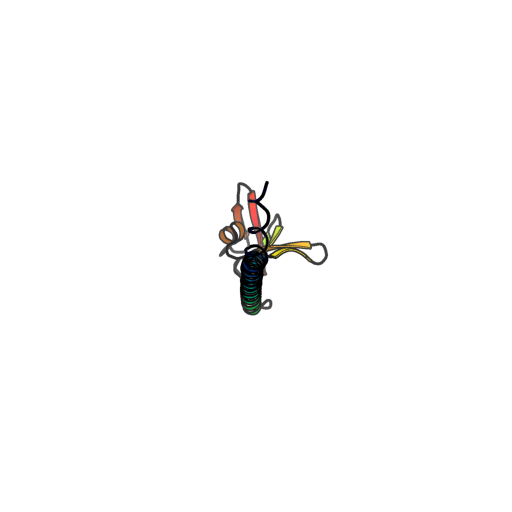5.009 10.484 1.00 92.31 98 GLN A O 1
ATOM 748 N N . MET A 1 99 ? 1.041 3.956 8.503 1.00 92.06 99 MET A N 1
ATOM 749 C CA . MET A 1 99 ? 0.248 2.841 9.026 1.00 92.06 99 MET A CA 1
ATOM 750 C C . MET A 1 99 ? 1.094 1.623 9.406 1.00 92.06 99 MET A C 1
ATOM 752 O O . MET A 1 99 ? 0.651 0.839 10.235 1.00 92.06 99 MET A O 1
ATOM 756 N N . LEU A 1 100 ? 2.292 1.456 8.837 1.00 91.50 100 LEU A N 1
ATOM 757 C CA . LEU A 1 100 ? 3.151 0.297 9.081 1.00 91.50 100 LEU A CA 1
ATOM 758 C C . LEU A 1 100 ? 3.391 0.080 10.585 1.00 91.50 100 LEU A C 1
ATOM 760 O O . LEU A 1 100 ? 3.795 0.986 11.308 1.00 91.50 100 LEU A O 1
ATOM 764 N N . GLY A 1 101 ? 3.145 -1.146 11.047 1.00 90.25 101 GLY A N 1
ATOM 765 C CA . GLY A 1 101 ? 3.293 -1.564 12.442 1.00 90.25 101 GLY A CA 1
ATOM 766 C C . GLY A 1 101 ? 2.100 -1.249 13.350 1.00 90.25 101 GLY A C 1
ATOM 767 O O . GLY A 1 101 ? 2.067 -1.758 14.470 1.00 90.25 101 GLY A O 1
ATOM 768 N N . LYS A 1 102 ? 1.110 -0.474 12.888 1.00 93.44 102 LYS A N 1
ATOM 769 C CA . LYS A 1 102 ? -0.084 -0.154 13.681 1.00 93.44 102 LYS A CA 1
ATOM 770 C C . LYS A 1 102 ? -1.048 -1.326 13.782 1.00 93.44 102 LYS A C 1
ATOM 772 O O . LYS A 1 102 ? -1.105 -2.184 12.899 1.00 93.44 102 LYS A O 1
ATOM 777 N N . ARG A 1 103 ? -1.818 -1.345 14.864 1.00 93.25 103 ARG A N 1
ATOM 778 C CA . ARG A 1 103 ? -2.815 -2.371 15.185 1.00 93.25 103 ARG A CA 1
ATOM 779 C C . ARG A 1 103 ? -4.242 -1.859 15.028 1.00 93.25 103 ARG A C 1
ATOM 781 O O . ARG A 1 103 ? -4.492 -0.663 14.878 1.00 93.25 103 ARG A O 1
ATOM 788 N N . LEU A 1 104 ? -5.186 -2.796 15.087 1.00 92.38 104 LEU A N 1
ATOM 789 C CA . LEU A 1 104 ? -6.617 -2.510 15.157 1.00 92.38 104 LEU A CA 1
ATOM 790 C C . LEU A 1 104 ? -6.915 -1.471 16.254 1.00 92.38 104 LEU A C 1
ATOM 792 O O . LEU A 1 104 ? -6.482 -1.632 17.394 1.00 92.38 104 LEU A O 1
ATOM 796 N N . GLY A 1 105 ? -7.678 -0.430 15.915 1.00 90.06 105 GLY A N 1
ATOM 797 C CA . GLY A 1 105 ? -8.076 0.628 16.846 1.00 90.06 105 GLY A CA 1
ATOM 798 C C . GLY A 1 105 ? -7.085 1.787 16.970 1.00 90.06 105 GLY A C 1
ATOM 799 O O . GLY A 1 105 ? -7.438 2.814 17.546 1.00 90.06 105 GLY A O 1
ATOM 800 N N . GLU A 1 106 ? -5.879 1.681 16.408 1.00 93.25 106 GLU A N 1
ATOM 801 C CA . GLU A 1 106 ? -4.969 2.822 16.329 1.00 93.25 106 GLU A CA 1
ATOM 802 C C . GLU A 1 106 ? -5.356 3.790 15.207 1.00 93.25 106 GLU A C 1
ATOM 804 O O . GLU A 1 106 ? -5.892 3.400 14.165 1.00 93.25 106 GLU A O 1
ATOM 809 N N . SER A 1 107 ? -5.015 5.066 15.394 1.00 93.25 107 SER A N 1
ATOM 810 C CA . SER A 1 107 ? -5.109 6.085 14.355 1.00 93.25 107 SER A CA 1
ATOM 811 C C . SER A 1 107 ? -3.738 6.605 13.925 1.00 93.25 107 SER A C 1
ATOM 813 O O . SER A 1 107 ? -2.717 6.457 14.612 1.00 93.25 107 SER A O 1
ATOM 815 N N . PHE A 1 108 ? -3.698 7.182 12.730 1.00 92.75 108 PHE A N 1
ATOM 816 C CA . PHE A 1 108 ? -2.555 7.902 12.192 1.00 92.75 108 PHE A CA 1
ATOM 817 C C . PHE A 1 108 ? -3.020 9.148 11.448 1.00 92.75 108 PHE A C 1
ATOM 819 O O . PHE A 1 108 ? -4.122 9.196 10.902 1.00 92.75 108 PHE A O 1
ATOM 826 N N . ASN A 1 109 ? -2.163 10.166 11.414 1.00 92.38 109 ASN A N 1
ATOM 827 C CA . ASN A 1 109 ? -2.426 11.383 10.662 1.00 92.38 109 ASN A CA 1
ATOM 828 C C . ASN A 1 109 ? -1.543 11.437 9.414 1.00 92.38 109 ASN A C 1
ATOM 830 O O . ASN A 1 109 ? -0.333 11.197 9.474 1.00 92.38 109 ASN A O 1
ATOM 834 N N . MET A 1 110 ? -2.153 11.781 8.284 1.00 90.06 110 MET A N 1
ATOM 835 C CA . MET A 1 110 ? -1.439 12.117 7.063 1.00 90.06 110 MET A CA 1
ATOM 836 C C . MET A 1 110 ? -2.009 13.409 6.485 1.00 90.06 110 MET A C 1
ATOM 838 O O . MET A 1 110 ? -3.201 13.488 6.192 1.00 90.06 110 MET A O 1
ATOM 842 N N . ASN A 1 111 ? -1.152 14.414 6.295 1.00 88.88 111 ASN A N 1
ATOM 843 C CA . ASN A 1 111 ? -1.514 15.715 5.722 1.00 88.88 111 ASN A CA 1
ATOM 844 C C . ASN A 1 111 ? -2.714 16.384 6.424 1.00 88.88 111 ASN A C 1
ATOM 846 O O . ASN A 1 111 ? -3.607 16.917 5.770 1.00 88.88 111 ASN A O 1
ATOM 850 N N . GLY A 1 112 ? -2.780 16.305 7.757 1.00 89.06 112 GLY A N 1
ATOM 851 C CA . GLY A 1 112 ? -3.878 16.869 8.551 1.00 89.06 112 GLY A CA 1
ATOM 852 C C . GLY A 1 112 ? -5.146 16.013 8.569 1.00 89.06 112 GLY A C 1
ATOM 853 O O . GLY A 1 112 ? -6.089 16.332 9.285 1.00 89.06 112 GLY A O 1
ATOM 854 N N . THR A 1 113 ? -5.172 14.899 7.838 1.00 91.94 113 THR A N 1
ATOM 855 C CA . THR A 1 113 ? -6.281 13.948 7.843 1.00 91.94 113 THR A CA 1
ATOM 856 C C . THR A 1 113 ? -6.006 12.793 8.797 1.00 91.94 113 THR A C 1
ATOM 858 O O . THR A 1 113 ? -5.005 12.096 8.647 1.00 91.94 113 THR A O 1
ATOM 861 N N . GLU A 1 114 ? -6.918 12.558 9.740 1.00 93.25 114 GLU A N 1
ATOM 862 C CA . GLU A 1 114 ? -6.876 11.387 10.616 1.00 93.25 114 GLU A CA 1
ATOM 863 C C . GLU A 1 114 ? -7.541 10.165 9.967 1.00 93.25 114 GLU A C 1
ATOM 865 O O . GLU A 1 114 ? -8.672 10.232 9.465 1.00 93.25 114 GLU A O 1
ATOM 870 N N . TYR A 1 115 ? -6.818 9.049 10.021 1.00 94.12 115 TYR A N 1
ATOM 871 C CA . TYR A 1 115 ? -7.237 7.720 9.607 1.00 94.12 115 TYR A CA 1
ATOM 872 C C . TYR A 1 115 ? -7.230 6.809 10.831 1.00 94.12 115 TYR A C 1
ATOM 874 O O . TYR A 1 115 ? -6.195 6.654 11.474 1.00 94.12 115 TYR A O 1
ATOM 882 N N . ALA A 1 116 ? -8.367 6.200 11.142 1.00 94.56 116 ALA A N 1
ATOM 883 C CA . ALA A 1 116 ? -8.503 5.218 12.212 1.00 94.56 116 ALA A CA 1
ATOM 884 C C . ALA A 1 116 ? -8.623 3.821 11.606 1.00 94.56 116 ALA A C 1
ATOM 886 O O . ALA A 1 116 ? -9.447 3.621 10.711 1.00 94.56 116 ALA A O 1
ATOM 887 N N . ILE A 1 117 ? -7.813 2.874 12.078 1.00 95.00 117 ILE A N 1
ATOM 888 C CA . ILE A 1 117 ? -7.798 1.494 11.588 1.00 95.00 117 ILE A CA 1
ATOM 889 C C . ILE A 1 117 ? -8.970 0.734 12.207 1.00 95.00 117 ILE A C 1
ATOM 891 O O . ILE A 1 117 ? -9.021 0.517 13.418 1.00 95.00 117 ILE A O 1
ATOM 895 N N . THR A 1 118 ? -9.907 0.317 11.360 1.00 93.56 118 THR A N 1
ATOM 896 C CA . THR A 1 118 ? -11.129 -0.395 11.752 1.00 93.56 118 THR A CA 1
ATOM 897 C C . THR A 1 118 ? -11.029 -1.898 11.536 1.00 93.56 118 THR A C 1
ATOM 899 O O . THR A 1 118 ? -11.745 -2.647 12.196 1.00 93.56 118 THR A O 1
ATOM 902 N N . SER A 1 119 ? -10.155 -2.350 10.635 1.00 91.69 119 SER A N 1
ATOM 903 C CA . SER A 1 119 ? -9.891 -3.769 10.403 1.00 91.69 119 SER A CA 1
ATOM 904 C C . SER A 1 119 ? -8.505 -3.981 9.800 1.00 91.69 119 SER A C 1
ATOM 906 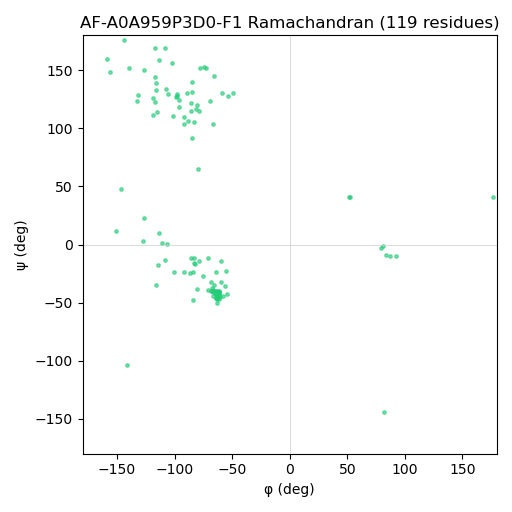O O . SER A 1 119 ? -8.014 -3.127 9.060 1.00 91.69 119 SER A O 1
ATOM 908 N N . ILE A 1 120 ? -7.885 -5.117 10.113 1.00 91.94 120 ILE A N 1
ATOM 909 C CA . ILE A 1 120 ? -6.662 -5.604 9.470 1.00 91.94 120 ILE A CA 1
ATOM 910 C C . ILE A 1 120 ? -6.912 -7.068 9.119 1.00 91.94 120 ILE A C 1
ATOM 912 O O . ILE A 1 120 ? -7.376 -7.832 9.973 1.00 91.94 120 ILE A O 1
ATOM 916 N N . GLN A 1 121 ? -6.664 -7.424 7.862 1.00 85.88 121 GLN A N 1
ATOM 917 C CA . GLN A 1 121 ? -6.771 -8.787 7.348 1.00 85.88 121 GLN A CA 1
ATOM 918 C C . GLN A 1 121 ? -5.454 -9.194 6.707 1.00 85.88 121 GLN A C 1
ATOM 920 O O . GLN A 1 121 ? -4.920 -8.383 5.915 1.00 85.88 121 GLN A O 1
#